Protein AF-A0A1V5X3B3-F1 (afdb_monomer)

Foldseek 3Di:
DAADPDDLPLWDFPPFKDKDFQQLCCVQHNAFPDADQQLQDQWGGKGFDADPVGFTKMWTHGRPSGGRDRHDIDIITIIGNDPVVSVVVNVVSVVSSVVVVVPPPPVVVVVVVVVVVCVVCVPPPDPPPPPPPVPPPVPVPDPPDPPPPDPPPPDDDD

Secondary structure (DSSP, 8-state):
-EE--S--TT-EEEEEEEEE-HHHHHHHH-S-SEE---TTSS-SEEEEEE-TTS-EEEEE-----S---TTS-EEEEEEESSHHHHHHHHHHHHHHHHHHHHSSTTHHHHHHHHHHHHHH----SS----------TT-TT--SS--TT---------

Nearest PDB structures (foldseek):
  5ysu-assembly1_B  TM=3.795E-01  e=2.274E+00  Saccharomyces cerevisiae S288C
  3opr-assembly1_A  TM=3.347E-01  e=1.205E+00  Klebsiella pneumoniae
  3opp-assembly1_A  TM=3.353E-01  e=1.205E+00  Klebsiella pneumoniae
  8huf-assembly1_B  TM=4.042E-01  e=4.293E+00  Saccharomyces cerevisiae
  5j6o-assembly1_A-2  TM=3.856E-01  e=8.635E+00  Brevibacillus brevis NBRC 100599

pLDDT: mean 79.96, std 19.01, range [43.5, 97.88]

Sequence (158 aa):
MKKTIKSTINTSFHGVTITATLEDLVKVLGEPNNICLDQDEKVQYEWLLETKNGIPFTVYDWKEYHEIIPDSEIRWHIGTEHEFQSKAARSEVFDALNDMWVNTDEFDEIFDEIIDDFEENPDWNDDEPEYLDTPCDHCAGAPYSSCDSCPYNNGYDY

Mean predicted aligned error: 14.83 Å

Structure (mmCIF, N/CA/C/O backbone):
data_AF-A0A1V5X3B3-F1
#
_entry.id   AF-A0A1V5X3B3-F1
#
loop_
_atom_site.group_PDB
_atom_site.id
_atom_site.type_symbol
_atom_site.label_atom_id
_atom_site.label_alt_id
_atom_site.label_comp_id
_atom_site.label_asym_id
_atom_site.label_entity_id
_atom_site.label_seq_id
_atom_site.pdbx_PDB_ins_code
_atom_site.Cartn_x
_atom_site.Cartn_y
_atom_site.Cartn_z
_atom_site.occupancy
_atom_site.B_iso_or_equiv
_atom_site.auth_seq_id
_atom_site.auth_comp_id
_atom_site.auth_asym_id
_atom_site.auth_atom_id
_atom_site.pdbx_PDB_model_num
ATOM 1 N N . MET A 1 1 ? -10.388 2.303 6.276 1.00 90.00 1 MET A N 1
ATOM 2 C CA . MET A 1 1 ? -9.118 2.965 6.649 1.00 90.00 1 MET A CA 1
ATOM 3 C C . MET A 1 1 ? -9.211 4.451 6.333 1.00 90.00 1 MET A C 1
ATOM 5 O O . MET A 1 1 ? -10.169 4.857 5.684 1.00 90.00 1 MET A O 1
ATOM 9 N N . LYS A 1 2 ? -8.260 5.263 6.801 1.00 89.50 2 LYS A N 1
ATOM 10 C CA . LYS A 1 2 ? -8.147 6.692 6.458 1.00 89.50 2 LYS A CA 1
ATOM 11 C C . LYS A 1 2 ? -6.681 7.119 6.396 1.00 89.50 2 LYS A C 1
ATOM 13 O O . LYS A 1 2 ? -5.820 6.416 6.917 1.00 89.50 2 LYS A O 1
ATOM 18 N N . LYS A 1 3 ? -6.401 8.294 5.830 1.00 92.25 3 LYS A N 1
ATOM 19 C CA . LYS A 1 3 ? -5.078 8.929 5.935 1.00 92.25 3 LYS A CA 1
ATOM 20 C C . LYS A 1 3 ? -4.733 9.200 7.399 1.00 92.25 3 LYS A C 1
ATOM 22 O O . LYS A 1 3 ? -5.579 9.675 8.161 1.00 92.25 3 LYS A O 1
ATOM 27 N N . THR A 1 4 ? -3.503 8.882 7.788 1.00 88.00 4 THR A N 1
ATOM 28 C CA . THR A 1 4 ? -3.033 9.113 9.158 1.00 88.00 4 THR A CA 1
ATOM 29 C C . THR A 1 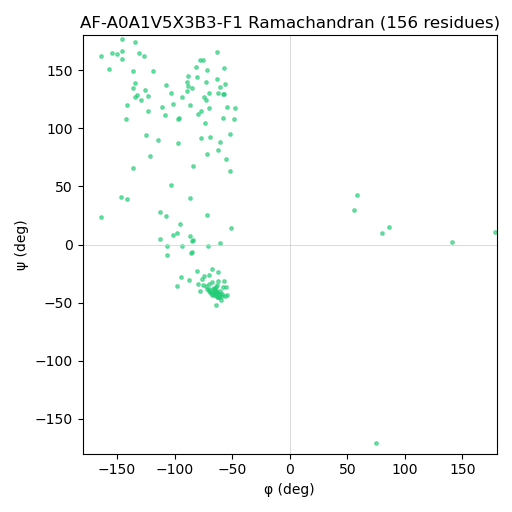4 ? -2.440 10.509 9.311 1.00 88.00 4 THR A C 1
ATOM 31 O O . THR A 1 4 ? -1.781 11.023 8.413 1.00 88.00 4 THR A O 1
ATOM 34 N N . ILE A 1 5 ? -2.651 11.106 10.483 1.00 83.25 5 ILE A N 1
ATOM 35 C CA . ILE A 1 5 ? -1.901 12.281 10.963 1.00 83.25 5 ILE A CA 1
ATOM 36 C C . ILE A 1 5 ? -0.911 11.901 12.075 1.00 83.25 5 ILE A C 1
ATOM 38 O O . ILE A 1 5 ? -0.218 12.758 12.621 1.00 83.25 5 ILE A O 1
ATOM 42 N N . LYS A 1 6 ? -0.890 10.619 12.464 1.00 83.00 6 LYS A N 1
ATOM 43 C CA . LYS A 1 6 ? 0.021 10.082 13.475 1.00 83.00 6 LYS A CA 1
ATOM 44 C C . LYS A 1 6 ? 1.379 9.804 12.838 1.00 83.00 6 LYS A C 1
ATOM 46 O O . LYS A 1 6 ? 1.471 9.512 11.651 1.00 83.00 6 LYS A O 1
ATOM 51 N N . SER A 1 7 ? 2.425 9.857 13.656 1.00 79.31 7 SER A N 1
ATOM 52 C CA . SER A 1 7 ? 3.778 9.521 13.218 1.00 79.31 7 SER A CA 1
ATOM 53 C C . SER A 1 7 ? 3.867 8.062 12.763 1.00 79.31 7 SER A C 1
ATOM 55 O O . SER A 1 7 ? 3.463 7.159 13.495 1.00 79.31 7 SER A O 1
ATOM 57 N N . THR A 1 8 ? 4.444 7.846 11.584 1.00 80.69 8 THR A N 1
ATOM 58 C CA . THR A 1 8 ? 4.808 6.532 11.034 1.00 80.69 8 THR A CA 1
ATOM 59 C C . THR A 1 8 ? 6.308 6.242 11.177 1.00 80.69 8 THR A C 1
ATOM 61 O O . THR A 1 8 ? 6.803 5.242 10.680 1.00 80.69 8 THR A O 1
ATOM 64 N N . ILE A 1 9 ? 7.060 7.076 11.906 1.00 74.56 9 ILE A N 1
ATOM 65 C CA . ILE A 1 9 ? 8.534 6.997 11.989 1.00 74.56 9 ILE A CA 1
ATOM 66 C C . ILE A 1 9 ? 9.029 5.670 12.606 1.00 74.56 9 ILE A C 1
ATOM 68 O O . ILE A 1 9 ? 10.140 5.236 12.321 1.00 74.56 9 ILE A O 1
ATOM 72 N N . ASN A 1 10 ? 8.197 4.996 13.406 1.00 81.12 10 ASN A N 1
ATOM 73 C CA . ASN A 1 10 ? 8.518 3.700 14.017 1.00 81.12 10 ASN A CA 1
ATOM 74 C C . ASN A 1 10 ? 7.934 2.500 13.249 1.00 81.12 10 ASN A C 1
ATOM 76 O O . ASN A 1 10 ? 7.938 1.383 13.768 1.00 81.12 10 ASN A O 1
ATOM 80 N N . THR A 1 11 ? 7.399 2.702 12.043 1.00 88.62 11 THR A N 1
ATOM 81 C CA . THR A 1 11 ? 6.915 1.584 11.227 1.00 88.62 11 THR A CA 1
ATOM 82 C C . THR A 1 11 ? 8.067 0.901 10.503 1.00 88.62 11 THR A C 1
ATOM 84 O O . THR A 1 11 ? 9.034 1.539 10.095 1.00 88.62 11 THR A O 1
ATOM 87 N N . SER A 1 12 ? 7.992 -0.415 10.353 1.00 91.44 12 SER A N 1
ATOM 88 C CA . SER A 1 12 ? 8.992 -1.225 9.660 1.00 91.44 12 SER A CA 1
ATOM 89 C C . SER A 1 12 ? 8.328 -2.390 8.939 1.00 91.44 12 SER A C 1
ATOM 91 O O . SER A 1 12 ? 7.204 -2.776 9.264 1.00 91.44 12 SER A O 1
ATOM 93 N N . PHE A 1 13 ? 9.027 -2.949 7.954 1.00 95.62 13 PHE A N 1
ATOM 94 C CA . PHE A 1 13 ? 8.567 -4.129 7.233 1.00 95.62 13 PHE A CA 1
ATOM 95 C C . PHE A 1 13 ? 8.681 -5.383 8.102 1.00 95.62 13 PHE A C 1
ATOM 97 O O . PHE A 1 13 ? 9.773 -5.730 8.551 1.00 95.62 13 PHE A O 1
ATOM 104 N N . HIS A 1 14 ? 7.569 -6.100 8.268 1.00 94.88 14 HIS A N 1
ATOM 105 C CA . HIS A 1 14 ? 7.508 -7.356 9.032 1.00 94.88 14 HIS A CA 1
ATOM 106 C C . HIS A 1 14 ? 7.221 -8.576 8.144 1.00 94.88 14 HIS A C 1
ATOM 108 O O . HIS A 1 14 ? 6.604 -9.541 8.585 1.00 94.88 14 HIS A O 1
ATOM 114 N N . GLY A 1 15 ? 7.615 -8.536 6.866 1.00 95.88 15 GLY A N 1
ATOM 115 C CA . GLY A 1 15 ? 7.385 -9.647 5.933 1.00 95.88 15 GLY A CA 1
ATOM 116 C C . GLY A 1 15 ? 5.972 -9.707 5.344 1.00 95.88 15 GLY A C 1
ATOM 117 O O . GLY A 1 15 ? 5.623 -10.693 4.698 1.00 95.88 15 GLY A O 1
ATOM 118 N N . VAL A 1 16 ? 5.149 -8.675 5.555 1.00 97.06 16 VAL A N 1
ATOM 119 C CA . VAL A 1 16 ? 3.762 -8.632 5.076 1.00 97.06 16 VAL A CA 1
ATOM 120 C C . VAL A 1 16 ? 3.663 -7.775 3.822 1.00 97.06 16 VAL A C 1
ATOM 122 O O . VAL A 1 16 ? 3.982 -6.588 3.842 1.00 97.06 16 VAL A O 1
ATOM 125 N N . THR A 1 17 ? 3.201 -8.392 2.739 1.00 97.75 17 THR A N 1
ATOM 126 C CA . THR A 1 17 ? 3.020 -7.750 1.434 1.00 97.75 17 THR A CA 1
ATOM 127 C C . THR A 1 17 ? 1.598 -7.950 0.920 1.00 97.75 17 THR A C 1
ATOM 129 O O . THR A 1 17 ? 0.870 -8.830 1.397 1.00 97.75 17 THR A O 1
ATOM 132 N N . ILE A 1 18 ? 1.206 -7.128 -0.047 1.00 97.00 18 ILE A N 1
ATOM 133 C CA . ILE A 1 18 ? -0.020 -7.278 -0.826 1.00 97.00 18 ILE A CA 1
ATOM 134 C C . ILE A 1 18 ? 0.296 -7.068 -2.307 1.00 97.00 18 ILE A C 1
ATOM 136 O O . ILE A 1 18 ? 1.095 -6.200 -2.648 1.00 97.00 18 ILE A O 1
ATOM 140 N N . THR A 1 19 ? -0.293 -7.890 -3.168 1.00 97.38 19 THR A N 1
ATOM 141 C CA . THR A 1 19 ? -0.186 -7.737 -4.621 1.00 97.38 19 THR A CA 1
ATOM 142 C C . THR A 1 19 ? -1.381 -6.931 -5.107 1.00 97.38 19 THR A C 1
ATOM 144 O O . THR A 1 19 ? -2.507 -7.266 -4.748 1.00 97.38 19 THR A O 1
ATOM 147 N N . ALA A 1 20 ? -1.124 -5.858 -5.849 1.00 96.94 20 ALA A N 1
ATOM 148 C CA . ALA A 1 20 ? -2.141 -4.993 -6.444 1.00 96.94 20 ALA A CA 1
ATOM 149 C C . ALA A 1 20 ? -1.501 -4.121 -7.533 1.00 96.94 20 ALA A C 1
ATOM 151 O O . ALA A 1 20 ? -0.276 -3.936 -7.538 1.00 96.94 20 ALA A O 1
ATOM 152 N N . THR A 1 21 ? -2.320 -3.548 -8.412 1.00 97.06 21 THR A N 1
ATOM 153 C CA . THR A 1 21 ? -1.886 -2.485 -9.324 1.00 97.06 21 THR A CA 1
ATOM 154 C C . THR A 1 21 ? -1.799 -1.145 -8.584 1.00 97.06 21 THR A C 1
ATOM 156 O O . THR A 1 21 ? -2.412 -0.955 -7.525 1.00 97.06 21 THR A O 1
ATOM 159 N N . LEU A 1 22 ? -1.028 -0.196 -9.121 1.00 96.75 22 LEU A N 1
ATOM 160 C CA . LEU A 1 22 ? -0.992 1.166 -8.582 1.00 96.75 22 LEU A CA 1
ATOM 161 C C . LEU A 1 22 ? -2.371 1.830 -8.711 1.00 96.75 22 LEU A C 1
ATOM 163 O O . LEU A 1 22 ? -2.817 2.486 -7.770 1.00 96.75 22 LEU A O 1
ATOM 167 N N . GLU A 1 23 ? -3.064 1.631 -9.834 1.00 96.50 23 GLU A N 1
ATOM 168 C CA . GLU A 1 23 ? -4.405 2.185 -10.045 1.00 96.50 23 GLU A CA 1
ATOM 169 C C . GLU A 1 23 ? -5.405 1.717 -8.990 1.00 96.50 23 GLU A C 1
ATOM 171 O O . GLU A 1 23 ? -6.152 2.537 -8.451 1.00 96.50 23 GLU A O 1
ATOM 176 N N . ASP A 1 24 ? -5.403 0.431 -8.648 1.00 96.12 24 ASP A N 1
ATOM 177 C CA . ASP A 1 24 ? -6.338 -0.115 -7.663 1.00 96.12 24 ASP A CA 1
ATOM 178 C C . ASP A 1 24 ? -6.066 0.446 -6.269 1.00 96.12 24 ASP A C 1
ATOM 180 O O . ASP A 1 24 ? -6.994 0.835 -5.554 1.00 96.12 24 ASP A O 1
ATOM 184 N N . LEU A 1 25 ? -4.790 0.577 -5.893 1.00 96.62 25 LEU A N 1
ATOM 185 C CA . LEU A 1 25 ? -4.421 1.210 -4.630 1.00 96.62 25 LEU A CA 1
ATOM 186 C C . LEU A 1 25 ? -4.797 2.692 -4.590 1.00 96.62 25 LEU A C 1
ATOM 188 O O . LEU A 1 25 ? -5.266 3.163 -3.554 1.00 96.62 25 LEU A O 1
ATOM 192 N N . VAL A 1 26 ? -4.647 3.431 -5.690 1.00 96.38 26 VAL A N 1
ATOM 193 C CA . VAL A 1 26 ? -5.089 4.833 -5.768 1.00 96.38 26 VAL A CA 1
ATOM 194 C C . VAL A 1 26 ? -6.611 4.933 -5.648 1.00 96.38 26 VAL A C 1
ATOM 196 O O . VAL A 1 26 ? -7.103 5.790 -4.911 1.00 96.38 26 VAL A O 1
ATOM 199 N N . LYS A 1 27 ? -7.370 4.037 -6.291 1.00 94.88 27 LYS A N 1
ATOM 200 C CA . LYS A 1 27 ? -8.839 3.998 -6.188 1.00 94.88 27 LYS A CA 1
ATOM 201 C C . LYS A 1 27 ? -9.305 3.746 -4.751 1.00 94.88 27 LYS A C 1
ATOM 203 O O . LYS A 1 27 ? -10.188 4.453 -4.267 1.00 94.88 27 LYS A O 1
ATOM 208 N N . VAL A 1 28 ? -8.701 2.785 -4.046 1.00 95.56 28 VAL A N 1
ATOM 209 C CA . VAL A 1 28 ? -9.155 2.380 -2.698 1.00 95.56 28 VAL A CA 1
ATOM 210 C C . VAL A 1 28 ? -8.543 3.194 -1.551 1.00 95.56 28 VAL A C 1
ATOM 212 O O . VAL A 1 28 ? -9.188 3.386 -0.518 1.00 95.56 28 VAL A O 1
ATOM 215 N N . LEU A 1 29 ? -7.309 3.690 -1.695 1.00 95.56 29 LEU A N 1
ATOM 216 C CA . LEU A 1 29 ? -6.566 4.406 -0.642 1.00 95.56 29 LEU A CA 1
ATOM 217 C C . LEU A 1 29 ? -6.460 5.922 -0.891 1.00 95.56 29 LEU A C 1
ATOM 219 O O . LEU A 1 29 ? -6.014 6.659 0.002 1.00 95.56 29 LEU A O 1
ATOM 223 N N . GLY A 1 30 ? -6.863 6.388 -2.075 1.00 95.75 30 GLY A N 1
ATOM 224 C CA . GLY A 1 30 ? -6.669 7.753 -2.561 1.00 95.75 30 GLY A CA 1
ATOM 225 C C . GLY A 1 30 ? -5.229 8.032 -3.002 1.00 95.75 30 GLY A C 1
ATOM 226 O O . GLY A 1 30 ? -4.385 7.138 -3.039 1.00 95.75 30 GLY A O 1
ATOM 227 N N . GLU A 1 31 ? -4.930 9.303 -3.275 1.00 95.81 31 GLU A N 1
ATOM 228 C CA . GLU A 1 31 ? -3.597 9.752 -3.706 1.00 95.81 31 GLU A CA 1
ATOM 229 C C . GLU A 1 31 ? -2.487 9.366 -2.708 1.00 95.81 31 GLU A C 1
ATOM 231 O O . GLU A 1 31 ? -2.693 9.514 -1.494 1.00 95.81 31 GLU A O 1
ATOM 236 N N . PRO A 1 32 ? -1.308 8.907 -3.167 1.00 96.25 32 PRO A N 1
ATOM 237 C CA . PRO A 1 32 ? -0.153 8.643 -2.312 1.00 96.25 32 PRO A CA 1
ATOM 238 C C . PRO A 1 32 ? 0.268 9.882 -1.508 1.00 96.25 32 PRO A C 1
ATOM 240 O O . PRO A 1 32 ? 0.064 11.026 -1.907 1.00 96.25 32 PRO A O 1
ATOM 243 N N . ASN A 1 33 ? 0.865 9.660 -0.339 1.00 95.50 33 ASN A N 1
ATOM 244 C CA . ASN A 1 33 ? 1.399 10.733 0.501 1.00 95.50 33 ASN A CA 1
ATOM 245 C C . ASN A 1 33 ? 2.746 11.245 -0.012 1.00 95.50 33 ASN A C 1
ATOM 247 O O . ASN A 1 33 ? 2.985 12.450 0.034 1.00 95.50 33 ASN A O 1
ATOM 251 N N . ASN A 1 34 ? 3.603 10.337 -0.476 1.00 92.38 34 ASN A N 1
ATOM 252 C CA . ASN A 1 34 ? 4.892 10.660 -1.073 1.00 92.38 34 ASN A CA 1
ATOM 253 C C . ASN A 1 34 ? 4.967 10.010 -2.456 1.00 92.38 34 ASN A C 1
ATOM 255 O O . ASN A 1 34 ? 4.630 8.835 -2.601 1.00 92.38 34 ASN A O 1
ATOM 259 N N . ILE A 1 35 ? 5.394 10.795 -3.448 1.00 94.75 35 ILE A N 1
ATOM 260 C CA . ILE A 1 35 ? 5.600 10.358 -4.831 1.00 94.75 35 ILE A CA 1
ATOM 261 C C . ILE A 1 35 ? 7.002 10.800 -5.256 1.00 94.75 35 ILE A C 1
ATOM 263 O O . ILE A 1 35 ? 7.325 11.989 -5.190 1.00 94.75 35 ILE A O 1
ATOM 267 N N . CYS A 1 36 ? 7.823 9.854 -5.697 1.00 92.50 36 CYS A N 1
ATOM 268 C CA . CYS A 1 36 ? 9.125 10.067 -6.308 1.00 92.50 36 CYS A CA 1
ATOM 269 C C . CYS A 1 36 ? 9.122 9.403 -7.686 1.00 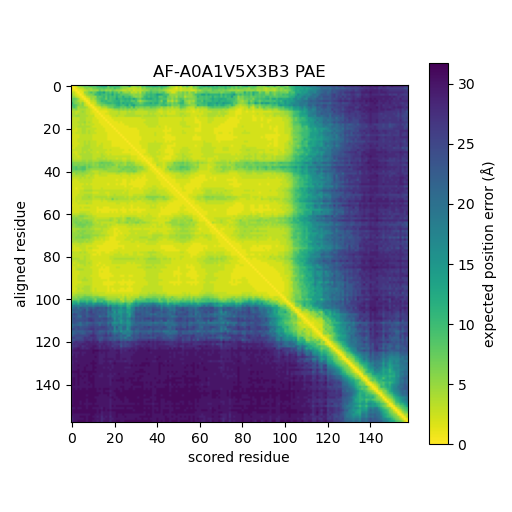92.50 36 CYS A C 1
ATOM 271 O O . CYS A 1 36 ? 9.018 8.188 -7.791 1.00 92.50 36 CYS A O 1
ATOM 273 N N . LEU A 1 37 ? 9.231 10.208 -8.744 1.00 89.38 37 LEU A N 1
ATOM 274 C CA . LEU A 1 37 ? 9.238 9.720 -10.131 1.00 89.38 37 LEU A CA 1
ATOM 275 C C . LEU A 1 37 ? 10.635 9.275 -10.598 1.00 89.38 37 LEU A C 1
ATOM 277 O O . LEU A 1 37 ? 10.821 8.955 -11.771 1.00 89.38 37 LEU A O 1
ATOM 281 N N . ASP A 1 38 ? 11.626 9.312 -9.704 1.00 90.06 38 ASP A N 1
ATOM 282 C CA . ASP A 1 38 ? 12.950 8.766 -9.976 1.00 90.06 38 ASP A CA 1
ATOM 283 C C . ASP A 1 38 ? 12.899 7.240 -9.851 1.00 90.06 38 ASP A C 1
ATOM 285 O O . ASP A 1 38 ? 12.663 6.696 -8.773 1.00 90.06 38 ASP A O 1
ATOM 289 N N . GLN A 1 39 ? 13.116 6.557 -10.973 1.00 87.62 39 GLN A N 1
ATOM 290 C CA . GLN A 1 39 ? 13.018 5.101 -11.076 1.00 87.62 39 GLN A CA 1
ATOM 291 C C . GLN A 1 39 ? 14.120 4.392 -10.280 1.00 87.62 39 GLN A C 1
ATOM 293 O O . GLN A 1 39 ? 13.945 3.233 -9.918 1.00 87.62 39 GLN A O 1
ATOM 298 N N . ASP A 1 40 ? 15.230 5.075 -9.979 1.00 87.88 40 ASP A N 1
ATOM 299 C CA . ASP A 1 40 ? 16.344 4.522 -9.202 1.00 87.88 40 ASP A CA 1
ATOM 300 C C . ASP A 1 40 ? 16.132 4.649 -7.679 1.00 87.88 40 ASP A C 1
ATOM 302 O O . ASP A 1 40 ? 16.923 4.122 -6.882 1.00 87.88 40 ASP A O 1
ATOM 306 N N . GLU A 1 41 ? 15.069 5.334 -7.246 1.00 92.69 41 GLU A N 1
ATOM 307 C CA . GLU A 1 41 ? 14.753 5.489 -5.830 1.00 92.69 41 GLU A CA 1
ATOM 308 C C . GLU A 1 41 ? 14.249 4.171 -5.224 1.00 92.69 41 GLU A C 1
ATOM 310 O O . GLU A 1 41 ? 13.653 3.315 -5.879 1.00 92.69 41 GLU A O 1
ATOM 315 N N . LYS A 1 42 ? 14.502 3.973 -3.926 1.00 92.88 42 LYS A N 1
ATOM 316 C CA . LYS A 1 42 ? 14.089 2.739 -3.239 1.00 92.88 42 LYS A CA 1
ATOM 317 C C . LYS A 1 42 ? 12.579 2.637 -3.066 1.00 92.88 42 LYS A C 1
ATOM 319 O O . LYS A 1 42 ? 12.099 1.525 -2.878 1.00 92.88 42 LYS A O 1
ATOM 324 N N . VAL A 1 43 ? 11.898 3.777 -3.023 1.00 94.88 43 VAL A N 1
ATOM 325 C CA . VAL A 1 43 ? 10.456 3.907 -2.826 1.00 94.88 43 VAL A CA 1
ATOM 326 C C . VAL A 1 43 ? 9.971 5.033 -3.730 1.00 94.88 43 VAL A C 1
ATOM 328 O O . VAL A 1 43 ? 10.419 6.173 -3.591 1.00 94.88 43 VAL A O 1
ATOM 331 N N . GLN A 1 44 ? 9.062 4.718 -4.639 1.00 95.50 44 GLN A N 1
ATOM 332 C CA . GLN A 1 44 ? 8.466 5.662 -5.579 1.00 95.50 44 GLN A CA 1
ATOM 333 C C . GLN A 1 44 ? 7.099 6.165 -5.101 1.00 95.50 44 GLN A C 1
ATOM 335 O O . GLN A 1 44 ? 6.780 7.335 -5.284 1.00 95.50 44 GLN A O 1
ATOM 340 N N . TYR A 1 45 ? 6.304 5.328 -4.444 1.00 96.81 45 TYR A N 1
ATOM 341 C CA . TYR A 1 45 ? 4.959 5.627 -3.970 1.00 96.81 45 TYR A CA 1
ATOM 342 C C . TYR A 1 45 ? 4.785 5.129 -2.539 1.00 96.81 45 TYR A C 1
ATOM 344 O O . TYR A 1 45 ? 4.999 3.958 -2.232 1.00 96.81 45 TYR A O 1
ATOM 352 N N . GLU A 1 46 ? 4.341 6.015 -1.652 1.00 96.75 46 GLU A N 1
ATOM 353 C CA . GLU A 1 46 ? 4.071 5.670 -0.258 1.00 96.75 46 GLU A CA 1
ATOM 354 C C . GLU A 1 46 ? 2.756 6.283 0.223 1.00 96.75 46 GLU A C 1
ATOM 356 O O . GLU A 1 46 ? 2.494 7.477 0.052 1.00 96.75 46 GLU A O 1
ATOM 361 N N . TRP A 1 47 ? 1.952 5.477 0.910 1.00 97.19 47 TRP A N 1
ATOM 362 C CA . TRP A 1 47 ? 0.770 5.902 1.646 1.00 97.19 47 TRP A CA 1
ATOM 363 C C . TRP A 1 47 ? 1.042 5.833 3.141 1.00 97.19 47 TRP A C 1
ATOM 365 O O . TRP A 1 47 ? 1.555 4.839 3.649 1.00 97.19 47 TRP A O 1
ATOM 375 N N . LEU A 1 48 ? 0.601 6.866 3.855 1.00 96.56 48 LEU A N 1
ATOM 376 C CA . LEU A 1 48 ? 0.572 6.922 5.311 1.00 96.56 48 LEU A CA 1
ATOM 377 C C . LEU A 1 48 ? -0.890 6.817 5.758 1.00 96.56 48 LEU A C 1
ATOM 379 O O . LEU A 1 48 ? -1.704 7.723 5.531 1.00 96.56 48 LEU A O 1
ATOM 383 N N . LEU A 1 49 ? -1.239 5.701 6.388 1.00 95.94 49 LEU A N 1
ATOM 384 C CA . LEU A 1 49 ? -2.621 5.314 6.650 1.00 95.94 49 LEU A CA 1
ATOM 385 C C . LEU A 1 49 ? -2.841 4.911 8.105 1.00 95.94 49 LEU A C 1
ATOM 387 O O . LEU A 1 49 ? -1.916 4.691 8.883 1.00 95.94 49 LEU A O 1
ATOM 391 N N . GLU A 1 50 ? -4.111 4.861 8.481 1.00 94.75 50 GLU A N 1
ATOM 392 C CA . GLU A 1 50 ? -4.589 4.415 9.777 1.00 94.75 50 GLU A CA 1
ATOM 393 C C . GLU A 1 50 ? -5.749 3.433 9.567 1.00 94.75 50 GLU A C 1
ATOM 395 O O . GLU A 1 50 ? -6.705 3.706 8.825 1.00 94.75 50 GLU A O 1
ATOM 400 N N . THR A 1 51 ? -5.653 2.272 10.213 1.00 94.50 51 THR A N 1
ATOM 401 C CA . THR A 1 51 ? -6.719 1.255 10.244 1.00 94.50 51 THR A CA 1
ATOM 402 C C . THR A 1 51 ? -7.972 1.791 10.940 1.00 94.50 51 THR A C 1
ATOM 404 O O . THR A 1 51 ? -7.919 2.797 11.658 1.00 94.50 51 THR A O 1
ATOM 407 N N . LYS A 1 52 ? -9.115 1.111 10.791 1.00 93.25 52 LYS A N 1
ATOM 408 C CA . LYS A 1 52 ? -10.357 1.465 11.515 1.00 93.25 52 LYS A CA 1
ATOM 409 C C . LYS A 1 52 ? -10.152 1.471 13.039 1.00 93.25 52 LYS A C 1
ATOM 411 O O . LYS A 1 52 ? -10.743 2.292 13.735 1.00 93.25 52 LYS A O 1
ATOM 416 N N . ASN A 1 53 ? -9.251 0.619 13.532 1.00 91.31 53 ASN A N 1
ATOM 417 C CA . ASN A 1 53 ? -8.890 0.500 14.949 1.00 91.31 53 ASN A CA 1
ATOM 418 C C . ASN A 1 53 ? -7.827 1.509 15.416 1.00 91.31 53 ASN A C 1
ATOM 420 O O . ASN A 1 53 ? -7.387 1.468 16.564 1.00 91.31 53 ASN A O 1
ATOM 424 N N . GLY A 1 54 ? -7.402 2.423 14.546 1.00 91.94 54 GLY A N 1
ATOM 425 C CA . GLY A 1 54 ? -6.519 3.522 14.910 1.00 91.94 54 GLY A CA 1
ATOM 426 C C . GLY A 1 54 ? -5.020 3.202 14.878 1.00 91.94 54 GLY A C 1
ATOM 427 O O . GLY A 1 54 ? -4.217 3.947 15.452 1.00 91.94 54 GLY A O 1
ATOM 428 N N . ILE A 1 55 ? -4.640 2.094 14.241 1.00 93.06 55 ILE A N 1
ATOM 429 C CA . ILE A 1 55 ? -3.249 1.647 14.107 1.00 93.06 55 ILE A CA 1
ATOM 430 C C . ILE A 1 55 ? -2.628 2.320 12.875 1.00 93.06 55 ILE A C 1
ATOM 432 O O . ILE A 1 55 ? -3.158 2.108 11.778 1.00 93.06 55 ILE A O 1
ATOM 436 N N . PRO A 1 56 ? -1.548 3.110 13.027 1.00 95.50 56 PRO A N 1
ATOM 437 C CA . PRO A 1 56 ? -0.845 3.713 11.902 1.00 95.50 56 PRO A CA 1
ATOM 438 C C . PRO A 1 56 ? -0.037 2.660 11.135 1.00 95.50 56 PRO A C 1
ATOM 440 O O . PRO A 1 56 ? 0.598 1.791 11.735 1.00 95.50 56 PRO A O 1
ATOM 443 N N . PHE A 1 57 ? -0.047 2.756 9.811 1.00 96.69 57 PHE A N 1
ATOM 444 C CA . PHE A 1 57 ? 0.701 1.875 8.924 1.00 96.69 57 PHE A CA 1
ATOM 445 C C . PHE A 1 57 ? 1.107 2.594 7.637 1.00 96.69 57 PHE A C 1
ATOM 447 O O . PHE A 1 57 ? 0.567 3.654 7.307 1.00 96.69 57 PHE A O 1
ATOM 454 N N . THR A 1 58 ? 2.052 2.005 6.913 1.00 97.12 58 THR A N 1
ATOM 455 C CA . THR A 1 58 ? 2.459 2.451 5.582 1.00 97.12 58 THR A CA 1
ATOM 456 C C . THR A 1 58 ? 2.208 1.371 4.540 1.00 97.12 58 THR A C 1
ATOM 458 O O . THR A 1 58 ? 2.255 0.180 4.852 1.00 97.12 58 THR A O 1
ATOM 461 N N . VAL A 1 59 ? 1.925 1.795 3.311 1.00 97.56 59 VAL A N 1
ATOM 462 C CA . VAL A 1 59 ? 1.917 0.944 2.111 1.00 97.56 59 VAL A CA 1
ATOM 463 C C . VAL A 1 59 ? 2.890 1.575 1.132 1.00 97.56 59 VAL A C 1
ATOM 465 O O . VAL A 1 59 ? 2.794 2.780 0.916 1.00 97.56 59 VAL A O 1
ATOM 468 N N . TYR A 1 60 ? 3.842 0.815 0.602 1.00 97.12 60 TYR A N 1
ATOM 469 C CA . TYR A 1 60 ? 4.889 1.372 -0.256 1.00 97.12 60 TYR A CA 1
ATOM 470 C C . TYR A 1 60 ? 5.505 0.324 -1.186 1.00 97.12 60 TYR A C 1
ATOM 472 O O . TYR A 1 60 ? 5.523 -0.865 -0.857 1.00 97.12 60 TYR A O 1
ATOM 480 N N . ASP A 1 61 ? 5.994 0.743 -2.349 1.00 96.56 61 ASP A N 1
ATOM 481 C CA . ASP A 1 61 ? 6.837 -0.099 -3.206 1.00 96.56 61 ASP A CA 1
ATOM 482 C C . ASP A 1 61 ? 8.249 -0.205 -2.619 1.00 96.56 61 ASP A C 1
ATOM 484 O O . ASP A 1 61 ? 8.669 0.628 -1.815 1.00 96.56 61 ASP A O 1
ATOM 488 N N . TRP A 1 62 ? 9.005 -1.238 -2.989 1.00 95.81 62 TRP A N 1
ATOM 489 C CA . TRP A 1 62 ? 10.367 -1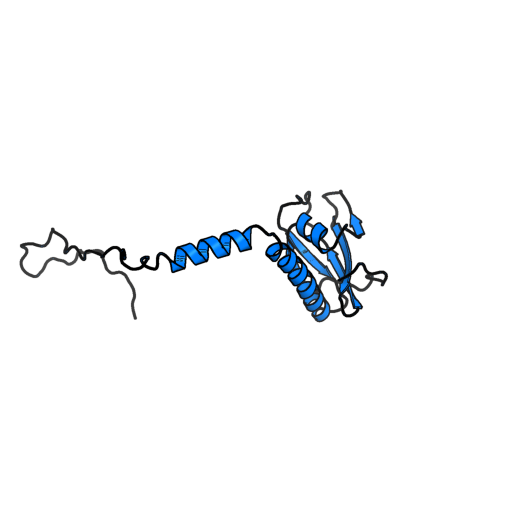.378 -2.485 1.00 95.81 62 TRP A CA 1
ATOM 490 C C . TRP A 1 62 ? 11.314 -1.924 -3.538 1.00 95.81 62 TRP A C 1
ATOM 492 O O . TRP A 1 62 ? 11.357 -3.128 -3.791 1.00 95.81 62 TRP A O 1
ATOM 502 N N . LYS A 1 63 ? 12.182 -1.035 -4.027 1.00 92.00 63 LYS A N 1
ATOM 503 C CA . LYS A 1 63 ? 13.303 -1.351 -4.916 1.00 92.00 63 LYS A CA 1
ATOM 504 C C . LYS A 1 63 ? 12.872 -2.032 -6.213 1.00 92.00 63 LYS A C 1
ATOM 506 O O . LYS A 1 63 ? 13.534 -2.968 -6.659 1.00 92.00 63 LYS A O 1
ATOM 511 N N . GLU A 1 64 ? 11.795 -1.540 -6.815 1.00 92.12 64 GLU A N 1
ATOM 512 C CA . GLU A 1 64 ? 11.397 -1.982 -8.155 1.00 92.12 64 GLU A CA 1
ATOM 513 C C . GLU A 1 64 ? 12.478 -1.602 -9.186 1.00 92.12 64 GLU A C 1
ATOM 515 O O . GLU A 1 64 ? 12.800 -2.390 -10.069 1.00 92.12 64 GLU A O 1
ATOM 520 N N . TYR A 1 65 ? 13.144 -0.449 -9.009 1.00 89.56 65 TYR A N 1
ATOM 521 C CA . TYR A 1 65 ? 14.229 0.033 -9.882 1.00 89.56 65 TYR A CA 1
ATOM 522 C C . TYR A 1 65 ? 13.844 0.141 -11.367 1.00 89.56 65 TYR A C 1
ATOM 524 O O . TYR A 1 65 ? 14.667 -0.029 -12.268 1.00 89.56 65 TYR A O 1
ATOM 532 N N . HIS A 1 66 ? 12.565 0.402 -11.611 1.00 90.44 66 HIS A N 1
ATOM 533 C CA . HIS A 1 66 ? 11.977 0.718 -12.902 1.00 90.44 66 HIS A CA 1
ATOM 534 C C . HIS A 1 66 ? 10.711 1.546 -12.676 1.00 90.44 66 HIS A C 1
ATOM 536 O O . HIS A 1 66 ? 10.175 1.589 -11.567 1.00 90.44 66 HIS A O 1
ATOM 542 N N . GLU A 1 67 ? 10.209 2.185 -13.729 1.00 92.75 67 GLU A N 1
ATOM 543 C CA . GLU A 1 67 ? 8.903 2.845 -13.699 1.00 92.75 67 GLU A CA 1
ATOM 544 C C . GLU A 1 67 ? 7.793 1.854 -13.324 1.00 92.75 67 GLU A C 1
ATOM 546 O O . GLU A 1 67 ? 7.693 0.767 -13.901 1.00 92.75 67 GLU A O 1
ATOM 551 N N . ILE A 1 68 ? 6.963 2.223 -12.348 1.00 92.75 68 ILE A N 1
ATOM 552 C CA . ILE A 1 68 ? 5.780 1.440 -11.983 1.00 92.75 68 ILE A CA 1
ATOM 553 C C . ILE A 1 68 ? 4.674 1.756 -12.986 1.00 92.75 68 ILE A C 1
ATOM 555 O O . ILE A 1 68 ? 4.152 2.871 -13.022 1.00 92.75 68 ILE A O 1
ATOM 559 N N . ILE A 1 69 ? 4.328 0.761 -13.801 1.00 94.69 69 ILE A N 1
ATOM 560 C CA . ILE A 1 69 ? 3.244 0.868 -14.776 1.00 94.69 69 ILE A CA 1
ATOM 561 C C . ILE A 1 69 ? 1.907 0.800 -14.011 1.00 94.69 69 ILE A C 1
ATOM 563 O O . ILE A 1 69 ? 1.725 -0.141 -13.235 1.00 94.69 69 ILE A O 1
ATOM 567 N N . PRO A 1 70 ? 0.982 1.765 -14.192 1.00 93.88 70 PRO A N 1
ATOM 568 C CA . PRO A 1 70 ? -0.212 1.887 -13.355 1.00 93.88 70 PRO A CA 1
ATOM 569 C C . PRO A 1 70 ? -1.100 0.636 -13.265 1.00 93.88 70 PRO A C 1
ATOM 571 O O . PRO A 1 70 ? -1.615 0.343 -12.185 1.00 93.88 70 PRO A O 1
ATOM 574 N N . ASP A 1 71 ? -1.231 -0.104 -14.365 1.00 94.81 71 ASP A N 1
ATOM 575 C CA . ASP A 1 71 ? -2.065 -1.302 -14.528 1.00 94.81 71 ASP A CA 1
ATOM 576 C C . ASP A 1 71 ? -1.313 -2.622 -14.265 1.00 94.81 71 ASP A C 1
ATOM 578 O O . ASP A 1 71 ? -1.902 -3.701 -14.325 1.00 94.81 71 ASP A O 1
ATOM 582 N N . SER A 1 72 ? -0.015 -2.563 -13.953 1.00 94.25 72 SER A N 1
ATOM 583 C CA . SER A 1 72 ? 0.791 -3.748 -13.670 1.00 94.25 72 SER A CA 1
ATOM 584 C C . SER A 1 72 ? 0.735 -4.106 -12.191 1.00 94.25 72 SER A C 1
ATOM 586 O O . SER A 1 72 ? 0.976 -3.274 -11.314 1.00 94.25 72 SER A O 1
ATOM 588 N N . GLU A 1 73 ? 0.499 -5.382 -11.899 1.00 95.88 73 GLU A N 1
ATOM 589 C CA . GLU A 1 73 ? 0.577 -5.895 -10.536 1.00 95.88 73 GLU A CA 1
ATOM 590 C C . GLU A 1 73 ? 2.026 -5.931 -10.038 1.00 95.88 73 GLU A C 1
ATOM 592 O O . GLU A 1 73 ? 2.913 -6.488 -10.689 1.00 95.88 73 GLU A O 1
ATOM 597 N N . ILE A 1 74 ? 2.253 -5.390 -8.840 1.00 96.44 74 ILE A N 1
ATOM 598 C CA . ILE A 1 74 ? 3.522 -5.511 -8.112 1.00 96.44 74 ILE A CA 1
ATOM 599 C C . ILE A 1 74 ? 3.268 -5.865 -6.645 1.00 96.44 74 ILE A C 1
ATOM 601 O O . ILE A 1 74 ? 2.126 -5.905 -6.181 1.00 96.44 74 ILE A O 1
ATOM 605 N N . ARG A 1 75 ? 4.341 -6.121 -5.886 1.00 97.31 75 ARG A N 1
ATOM 606 C CA . ARG A 1 75 ? 4.252 -6.416 -4.448 1.00 97.31 75 ARG A CA 1
ATOM 607 C C . ARG A 1 75 ? 4.499 -5.174 -3.603 1.00 97.31 75 ARG A C 1
ATOM 609 O O . ARG A 1 75 ? 5.632 -4.749 -3.394 1.00 97.31 75 ARG A O 1
ATOM 616 N N . TRP A 1 76 ? 3.435 -4.695 -2.986 1.00 97.88 76 TRP A N 1
ATOM 617 C CA . TRP A 1 76 ? 3.460 -3.587 -2.048 1.00 97.88 76 TRP A CA 1
ATOM 618 C C . TRP A 1 76 ? 3.798 -4.074 -0.643 1.00 97.88 76 TRP A C 1
ATOM 620 O O . TRP A 1 76 ? 3.272 -5.081 -0.161 1.00 97.88 76 TRP A O 1
ATOM 630 N N . HIS A 1 77 ? 4.692 -3.360 0.025 1.00 97.75 77 HIS A N 1
ATOM 631 C CA . HIS A 1 77 ? 5.135 -3.643 1.381 1.00 97.75 77 HIS A CA 1
ATOM 632 C C . HIS A 1 77 ? 4.238 -2.925 2.383 1.00 97.75 77 HIS A C 1
ATOM 634 O O . HIS A 1 77 ? 3.853 -1.776 2.173 1.00 97.75 77 HIS A O 1
ATOM 640 N N . ILE A 1 78 ? 3.919 -3.605 3.486 1.00 97.56 78 ILE A N 1
ATOM 641 C CA . ILE A 1 78 ? 3.123 -3.037 4.575 1.00 97.56 78 ILE A CA 1
ATOM 642 C C . ILE A 1 78 ? 4.016 -2.844 5.799 1.00 97.56 78 ILE A C 1
ATOM 644 O O . ILE A 1 78 ? 4.559 -3.808 6.351 1.00 97.56 78 ILE A O 1
ATOM 648 N N . GLY A 1 79 ? 4.160 -1.588 6.219 1.00 96.00 79 GLY A N 1
ATOM 649 C CA . GLY A 1 79 ? 4.960 -1.189 7.370 1.00 96.00 79 GLY A CA 1
ATOM 650 C C . GLY A 1 79 ? 4.102 -0.879 8.593 1.00 96.00 79 GLY A C 1
ATOM 651 O O . GLY A 1 79 ? 3.166 -0.089 8.518 1.00 96.00 79 GLY A O 1
ATOM 652 N N . THR A 1 80 ? 4.435 -1.455 9.749 1.00 95.69 80 THR A N 1
ATOM 653 C CA . THR A 1 80 ? 3.798 -1.147 11.050 1.00 95.69 80 THR A CA 1
ATOM 654 C C . THR A 1 80 ? 4.810 -1.240 12.188 1.00 95.69 80 THR A C 1
ATOM 656 O O . THR A 1 80 ? 5.963 -1.605 11.972 1.00 95.69 80 THR A O 1
ATOM 659 N N . GLU A 1 81 ? 4.410 -0.924 13.419 1.00 95.06 81 GLU A N 1
ATOM 660 C CA . GLU A 1 81 ? 5.282 -1.103 14.589 1.00 95.06 81 GLU A CA 1
ATOM 661 C C . GLU A 1 81 ? 5.488 -2.593 14.924 1.00 95.06 81 GLU A C 1
ATOM 663 O O . GLU A 1 81 ? 6.572 -3.014 15.327 1.00 95.06 81 GLU A O 1
ATOM 668 N N . HIS A 1 82 ? 4.462 -3.419 14.697 1.00 94.12 82 HIS A N 1
ATOM 669 C CA . HIS A 1 82 ? 4.491 -4.855 14.990 1.00 94.12 82 HIS A CA 1
ATOM 670 C C . HIS A 1 82 ? 3.888 -5.702 13.864 1.00 94.12 82 HIS A C 1
ATOM 672 O O . HIS A 1 82 ? 2.919 -5.289 13.233 1.00 94.12 82 HIS A O 1
ATOM 678 N N . GLU A 1 83 ? 4.372 -6.933 13.685 1.00 94.06 83 GLU A N 1
ATOM 679 C CA . GLU A 1 83 ? 3.906 -7.866 12.642 1.00 94.06 83 GLU A CA 1
ATOM 680 C C . GLU A 1 83 ? 2.387 -8.118 12.667 1.00 94.06 83 GLU A C 1
ATOM 682 O O . GLU A 1 83 ? 1.729 -8.121 11.625 1.00 94.06 83 GLU A O 1
ATOM 687 N N . PHE A 1 84 ? 1.790 -8.307 13.852 1.00 94.56 84 PHE A N 1
ATOM 688 C CA . PHE A 1 84 ? 0.345 -8.557 13.957 1.00 94.56 84 PHE A CA 1
ATOM 689 C C . PHE A 1 84 ? -0.482 -7.370 13.440 1.00 94.56 84 PHE A C 1
ATOM 691 O O . PHE A 1 84 ? -1.558 -7.562 12.876 1.00 94.56 84 PHE A O 1
ATOM 698 N N . GLN A 1 85 ? 0.042 -6.150 13.591 1.00 95.94 85 GLN A N 1
ATOM 699 C CA . GLN A 1 85 ? -0.572 -4.946 13.044 1.00 95.94 85 GLN A CA 1
ATOM 700 C C . GLN A 1 85 ? -0.461 -4.931 11.520 1.00 95.94 85 GLN A C 1
ATOM 702 O O . GLN A 1 85 ? -1.423 -4.547 10.864 1.00 95.94 85 GLN A O 1
ATOM 707 N N . SER A 1 86 ? 0.664 -5.389 10.952 1.00 95.69 86 SER A N 1
ATOM 708 C CA . SER A 1 86 ? 0.820 -5.484 9.495 1.00 95.69 86 SER A CA 1
ATOM 709 C C . SER A 1 86 ? -0.221 -6.429 8.902 1.00 95.69 86 SER A C 1
ATOM 711 O O . SER A 1 86 ? -0.802 -6.129 7.866 1.00 95.69 86 SER A O 1
ATOM 713 N N . LYS A 1 87 ? -0.505 -7.554 9.574 1.00 96.06 87 LYS A N 1
ATOM 714 C CA . LYS A 1 87 ? -1.547 -8.506 9.151 1.00 96.06 87 LYS A CA 1
ATOM 715 C C . LYS A 1 87 ? -2.946 -7.894 9.213 1.00 96.06 87 LYS A C 1
ATOM 717 O O . LYS A 1 87 ? -3.712 -8.062 8.271 1.00 96.06 87 LYS A O 1
ATOM 722 N N . ALA A 1 88 ? -3.260 -7.161 10.282 1.00 96.19 88 ALA A N 1
ATOM 723 C CA . ALA A 1 88 ? -4.536 -6.456 10.403 1.00 96.19 88 ALA A CA 1
ATOM 724 C C . ALA A 1 88 ? -4.697 -5.373 9.321 1.00 96.19 88 ALA A C 1
ATOM 726 O O . ALA A 1 88 ? -5.732 -5.311 8.665 1.00 96.19 88 ALA A O 1
ATOM 727 N N . ALA A 1 89 ? -3.653 -4.574 9.085 1.00 96.38 89 ALA A N 1
ATOM 728 C CA . ALA A 1 89 ? -3.637 -3.569 8.027 1.00 96.38 89 ALA A CA 1
ATOM 729 C C . ALA A 1 89 ? -3.785 -4.206 6.638 1.00 96.38 89 ALA A C 1
ATOM 731 O O . ALA A 1 89 ? -4.614 -3.758 5.855 1.00 96.38 89 ALA A O 1
ATOM 732 N N . ARG A 1 90 ? -3.059 -5.298 6.359 1.00 97.12 90 ARG A N 1
ATOM 733 C CA . ARG A 1 90 ? -3.200 -6.066 5.113 1.00 97.12 90 ARG A CA 1
ATOM 734 C C . ARG A 1 90 ? -4.630 -6.533 4.891 1.00 97.12 90 ARG A C 1
ATOM 736 O O . ARG A 1 90 ? -5.103 -6.422 3.771 1.00 97.12 90 ARG A O 1
ATOM 743 N N . SER A 1 91 ? -5.291 -7.049 5.929 1.00 96.88 91 SER A N 1
ATOM 744 C CA . SER A 1 91 ? -6.686 -7.485 5.827 1.00 96.88 91 SER A CA 1
ATOM 745 C C . SER A 1 91 ? -7.589 -6.325 5.426 1.00 96.88 91 SER A C 1
ATOM 747 O O . SER A 1 91 ? -8.331 -6.457 4.469 1.00 96.88 91 SER A O 1
ATOM 749 N N . GLU A 1 92 ? -7.468 -5.162 6.076 1.00 97.06 92 GLU A N 1
ATOM 750 C CA . GLU A 1 92 ? -8.305 -4.010 5.715 1.00 97.06 92 GLU A CA 1
ATOM 751 C C . GLU A 1 92 ? -8.038 -3.503 4.287 1.00 97.06 92 GLU A C 1
ATOM 753 O O . GLU A 1 92 ? -8.982 -3.092 3.614 1.00 97.06 92 GLU A O 1
ATOM 758 N N . VAL A 1 93 ? -6.783 -3.520 3.816 1.00 96.56 93 VAL A N 1
ATOM 759 C CA . VAL A 1 93 ? -6.450 -3.151 2.425 1.00 96.56 93 VAL A CA 1
ATOM 760 C C . VAL A 1 93 ? -7.009 -4.174 1.442 1.00 96.56 93 VAL A C 1
ATOM 762 O O . VAL A 1 93 ? -7.581 -3.787 0.428 1.00 96.56 93 VAL A O 1
ATOM 765 N N . PHE A 1 94 ? -6.882 -5.463 1.751 1.00 96.31 94 PHE A N 1
ATOM 766 C CA . PHE A 1 94 ? -7.423 -6.539 0.928 1.00 96.31 94 PHE A CA 1
ATOM 767 C C . PHE A 1 94 ? -8.948 -6.466 0.826 1.00 96.31 94 PHE A C 1
ATOM 769 O O . PHE A 1 94 ? -9.473 -6.541 -0.277 1.00 96.31 94 PHE A O 1
ATOM 776 N N . ASP A 1 95 ? -9.645 -6.245 1.942 1.00 95.25 95 ASP A N 1
ATOM 777 C CA . ASP A 1 95 ? -11.102 -6.095 1.955 1.00 95.25 95 ASP A CA 1
ATOM 778 C C . ASP A 1 95 ? -11.532 -4.897 1.093 1.00 95.25 95 ASP A C 1
ATOM 780 O O . ASP A 1 95 ? -12.456 -5.010 0.300 1.00 95.25 95 ASP A O 1
ATOM 784 N N . ALA A 1 96 ? -10.822 -3.765 1.183 1.00 94.38 96 ALA A N 1
ATOM 785 C CA . ALA A 1 96 ? -11.126 -2.584 0.373 1.00 94.38 96 ALA A CA 1
ATOM 786 C C . ALA A 1 96 ? -10.901 -2.812 -1.131 1.00 94.38 96 ALA A C 1
ATOM 788 O O . ALA A 1 96 ? -11.671 -2.309 -1.946 1.00 94.38 96 ALA A O 1
ATOM 789 N N . LEU A 1 97 ? -9.855 -3.561 -1.496 1.00 93.94 97 LEU A N 1
ATOM 790 C CA . LEU A 1 97 ? -9.635 -3.993 -2.874 1.00 93.94 97 LEU A CA 1
ATOM 791 C C . LEU A 1 97 ? -10.767 -4.916 -3.320 1.00 93.94 97 LEU A C 1
ATOM 793 O O . LEU A 1 97 ? -11.401 -4.639 -4.327 1.00 93.94 97 LEU A O 1
ATOM 797 N N . ASN A 1 98 ? -11.078 -5.960 -2.555 1.00 91.50 98 ASN A N 1
ATOM 798 C CA . ASN A 1 98 ? -12.129 -6.911 -2.904 1.00 91.50 98 ASN A CA 1
ATOM 799 C C . ASN A 1 98 ? -13.499 -6.235 -3.064 1.00 91.50 98 ASN A C 1
ATOM 801 O O . ASN A 1 98 ? -14.194 -6.499 -4.038 1.00 91.50 98 ASN A O 1
ATOM 805 N N . ASP A 1 99 ? -13.855 -5.314 -2.166 1.00 89.62 99 ASP A N 1
ATOM 806 C CA . ASP A 1 99 ? -15.085 -4.527 -2.275 1.00 89.62 99 ASP A CA 1
ATOM 807 C C . ASP A 1 99 ? -15.128 -3.731 -3.592 1.00 89.62 99 ASP A C 1
ATOM 809 O O . ASP A 1 99 ? -16.185 -3.615 -4.202 1.00 89.62 99 ASP A O 1
ATOM 813 N N . MET A 1 100 ? -13.999 -3.207 -4.079 1.00 86.81 100 MET A N 1
ATOM 814 C CA . MET A 1 100 ? -13.945 -2.511 -5.370 1.00 86.81 100 MET A CA 1
ATOM 815 C C . MET A 1 100 ? -14.227 -3.450 -6.555 1.00 86.81 100 MET A C 1
ATOM 817 O O . MET A 1 100 ? -14.956 -3.054 -7.456 1.00 86.81 100 MET A O 1
ATOM 821 N N . TRP A 1 101 ? -13.685 -4.673 -6.548 1.00 79.00 101 TRP A N 1
ATOM 822 C CA . TRP A 1 101 ? -13.881 -5.662 -7.623 1.00 79.00 101 TRP A CA 1
ATOM 823 C C . TRP A 1 101 ? -15.271 -6.312 -7.607 1.00 79.00 101 TRP A C 1
ATOM 825 O O . TRP A 1 101 ? -15.768 -6.722 -8.648 1.00 79.00 101 TRP A O 1
ATOM 835 N N . VAL A 1 102 ? -15.919 -6.403 -6.444 1.00 73.12 102 VAL A N 1
ATOM 836 C CA . VAL A 1 102 ? -17.308 -6.888 -6.358 1.00 73.12 102 VAL A CA 1
ATOM 837 C C . VAL A 1 102 ? -18.294 -5.821 -6.844 1.00 73.12 102 VAL A C 1
ATOM 839 O O . VAL A 1 102 ? -19.280 -6.153 -7.479 1.00 73.12 102 VAL A O 1
ATOM 842 N N . ASN A 1 103 ? -18.016 -4.534 -6.604 1.00 67.31 103 ASN A N 1
ATOM 843 C CA . ASN A 1 103 ? -18.879 -3.432 -7.054 1.00 67.31 103 ASN A CA 1
ATOM 844 C C . ASN A 1 103 ? -18.580 -2.953 -8.490 1.00 67.31 103 ASN A C 1
ATOM 846 O O . ASN A 1 103 ? -19.109 -1.926 -8.913 1.00 67.31 103 ASN A O 1
ATOM 850 N N . THR A 1 104 ? -17.713 -3.629 -9.252 1.00 63.97 104 THR A N 1
ATOM 851 C CA . THR A 1 104 ? -17.676 -3.424 -10.706 1.00 63.97 104 THR A CA 1
ATOM 852 C C . THR A 1 104 ? -18.862 -4.166 -11.309 1.00 63.97 104 THR A C 1
ATOM 854 O O . THR A 1 104 ? -18.764 -5.353 -11.610 1.00 63.97 104 THR A O 1
ATOM 857 N N . ASP A 1 105 ? -19.965 -3.425 -11.437 1.00 59.00 105 ASP A N 1
ATOM 858 C CA . ASP A 1 105 ? -21.329 -3.778 -11.871 1.00 59.00 105 ASP A CA 1
ATOM 859 C C . ASP A 1 105 ? -21.461 -4.552 -13.216 1.00 59.00 105 ASP A C 1
ATOM 861 O O . ASP A 1 105 ? -22.548 -4.633 -13.773 1.00 59.00 105 ASP A O 1
ATOM 865 N N . GLU A 1 106 ? -20.387 -5.116 -13.775 1.00 59.47 106 GLU A N 1
ATOM 866 C CA . GLU A 1 106 ? -20.430 -5.979 -14.967 1.00 59.47 106 GLU A CA 1
ATOM 867 C C . GLU A 1 106 ? -20.507 -7.468 -14.617 1.00 59.47 106 GLU A C 1
ATOM 869 O O . GLU A 1 106 ? -21.047 -8.248 -15.396 1.00 59.47 106 GLU A O 1
ATOM 874 N N . PHE A 1 107 ? -19.986 -7.888 -13.461 1.00 60.72 107 PHE A N 1
ATOM 875 C CA . PHE A 1 107 ? -19.961 -9.313 -13.135 1.00 60.72 107 PHE A CA 1
ATOM 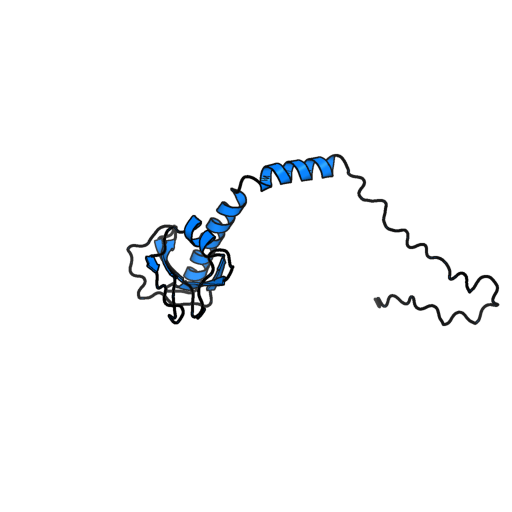876 C C . PHE A 1 107 ? -21.296 -9.832 -12.620 1.00 60.72 107 PHE A C 1
ATOM 878 O O . PHE A 1 107 ? -21.612 -10.957 -12.966 1.00 60.72 107 PHE A O 1
ATOM 885 N N . ASP A 1 108 ? -22.089 -9.052 -11.882 1.00 62.03 108 ASP A N 1
ATOM 886 C CA . ASP A 1 108 ? -23.366 -9.530 -11.327 1.00 62.03 108 ASP A CA 1
ATOM 887 C C . ASP A 1 108 ? -24.414 -9.794 -12.423 1.00 62.03 108 ASP A C 1
ATOM 889 O O . ASP A 1 108 ? -25.059 -10.838 -12.409 1.00 62.03 108 ASP A O 1
ATOM 893 N N . GLU A 1 109 ? -24.526 -8.918 -13.432 1.00 63.47 109 GLU A N 1
ATOM 894 C CA . GLU A 1 109 ? -25.435 -9.150 -14.568 1.00 63.47 109 GLU A CA 1
ATOM 895 C C . GLU A 1 109 ? -24.987 -10.352 -15.419 1.00 63.47 109 GLU A C 1
ATOM 897 O O . GLU A 1 109 ? -25.818 -11.149 -15.852 1.00 63.47 109 GLU A O 1
ATOM 902 N N . ILE A 1 110 ? -23.673 -10.525 -15.613 1.00 67.81 110 ILE A N 1
ATOM 903 C CA . ILE A 1 110 ? -23.113 -11.668 -16.350 1.00 67.81 110 ILE A CA 1
ATOM 904 C C . ILE A 1 110 ? -23.236 -12.966 -15.540 1.00 67.81 110 ILE A C 1
ATOM 906 O O . ILE A 1 110 ? -23.489 -14.019 -16.117 1.00 67.81 110 ILE A O 1
ATOM 910 N N . PHE A 1 111 ? -23.045 -12.932 -14.219 1.00 67.12 111 PHE A N 1
ATOM 911 C CA . PHE A 1 111 ? -23.146 -14.125 -13.376 1.00 67.12 111 PHE A CA 1
ATOM 912 C C . PHE A 1 111 ? -24.586 -14.616 -13.285 1.00 67.12 111 PHE A C 1
ATOM 914 O O . PHE A 1 111 ? -24.792 -15.823 -13.369 1.00 67.12 111 PHE A O 1
ATOM 921 N N . ASP A 1 112 ? -25.560 -13.711 -13.166 1.00 66.88 112 ASP A N 1
ATOM 922 C CA . ASP A 1 112 ? -26.978 -14.074 -13.194 1.00 66.88 112 ASP A CA 1
ATOM 923 C C . ASP A 1 112 ? -27.366 -14.654 -14.569 1.00 66.88 112 ASP A C 1
ATOM 925 O O . ASP A 1 112 ? -28.004 -15.702 -14.619 1.00 66.88 112 ASP A O 1
ATOM 929 N N . GLU A 1 113 ? -26.895 -14.076 -15.686 1.00 68.12 113 GLU A N 1
ATOM 930 C CA . GLU A 1 113 ? -27.137 -14.635 -17.031 1.00 68.12 113 GLU A CA 1
ATOM 931 C C . GLU A 1 113 ? -26.482 -16.020 -17.222 1.00 68.12 113 GLU A C 1
ATOM 933 O O . GLU A 1 113 ? -27.089 -16.925 -17.794 1.00 68.12 113 GLU A O 1
ATOM 938 N N . ILE A 1 114 ? -25.261 -16.223 -16.712 1.00 70.31 114 ILE A N 1
ATOM 939 C CA . ILE A 1 114 ? -24.555 -17.515 -16.779 1.00 70.31 114 ILE A CA 1
ATOM 940 C C . ILE A 1 114 ? -25.214 -18.569 -15.879 1.00 70.31 114 ILE A C 1
ATOM 942 O O . ILE A 1 114 ? -25.284 -19.738 -16.263 1.00 70.31 114 ILE A O 1
ATOM 946 N N . ILE A 1 115 ? -25.662 -18.195 -14.676 1.00 71.75 115 ILE A N 1
ATOM 947 C CA . ILE A 1 115 ? -26.362 -19.111 -13.766 1.00 71.75 115 ILE A CA 1
ATOM 948 C C . ILE A 1 115 ? -27.709 -19.520 -14.368 1.00 71.75 115 ILE A C 1
ATOM 950 O O . ILE A 1 115 ? -28.014 -20.714 -14.366 1.00 71.75 115 ILE A O 1
ATOM 954 N N . ASP A 1 116 ? -28.466 -18.581 -14.940 1.00 64.25 116 ASP A N 1
ATOM 955 C CA . ASP A 1 116 ? -29.746 -18.875 -15.592 1.00 64.25 116 ASP A CA 1
ATOM 956 C C . ASP A 1 116 ? -29.562 -19.820 -16.802 1.00 64.25 116 ASP A C 1
ATOM 958 O O . ASP A 1 116 ? -30.306 -20.794 -16.935 1.00 64.25 116 ASP A O 1
ATOM 962 N N . ASP A 1 117 ? -28.526 -19.634 -17.635 1.00 64.56 117 ASP A N 1
ATOM 963 C CA . ASP A 1 117 ? -28.225 -20.549 -18.757 1.00 64.56 117 ASP A CA 1
ATOM 964 C C . ASP A 1 117 ? -27.770 -21.947 -18.277 1.00 64.56 117 ASP A C 1
ATOM 966 O O . ASP A 1 117 ? -28.079 -22.968 -18.900 1.00 64.56 117 ASP A O 1
ATOM 970 N N . PHE A 1 118 ? -27.085 -22.030 -17.129 1.00 64.94 118 PHE A N 1
ATOM 971 C CA . PHE A 1 118 ? -26.680 -23.304 -16.521 1.00 64.94 118 PHE A CA 1
ATOM 972 C C . PHE A 1 118 ? -27.861 -24.075 -15.903 1.00 64.94 118 PHE A C 1
ATOM 974 O O . PHE A 1 118 ? -27.896 -25.306 -15.968 1.00 64.94 118 PHE A O 1
ATOM 981 N N . GLU A 1 119 ? -28.842 -23.382 -15.320 1.00 63.56 119 GLU A N 1
ATOM 982 C CA . GLU A 1 119 ? -30.056 -24.007 -14.776 1.00 63.56 119 GLU A CA 1
ATOM 983 C C . GLU A 1 119 ? -31.057 -24.412 -15.873 1.00 63.56 119 GLU A C 1
ATOM 985 O O . GLU A 1 119 ? -31.761 -25.417 -15.718 1.00 63.56 119 GLU A O 1
ATOM 990 N N . GLU A 1 120 ? -31.094 -23.695 -17.003 1.00 64.56 120 GLU A N 1
ATOM 99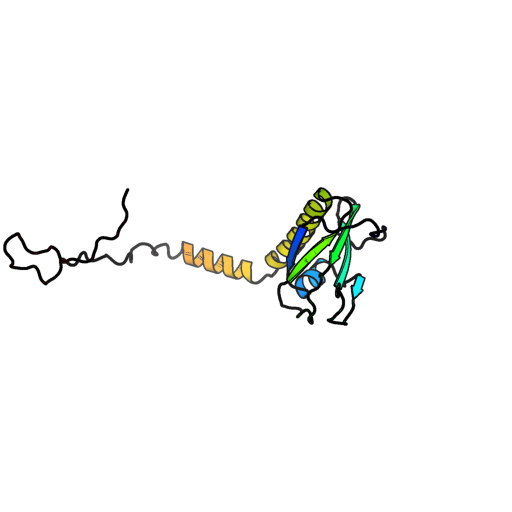1 C CA . GLU A 1 120 ? -31.944 -24.031 -18.154 1.00 64.56 120 GLU A CA 1
ATOM 992 C C . GLU A 1 120 ? -31.362 -25.136 -19.060 1.00 64.56 120 GLU A C 1
ATOM 994 O O . GLU A 1 120 ? -32.134 -25.843 -19.717 1.00 64.56 120 GLU A O 1
ATOM 999 N N . ASN A 1 121 ? -30.042 -25.367 -19.046 1.00 61.47 121 ASN A N 1
ATOM 1000 C CA . ASN A 1 121 ? -29.374 -26.477 -19.742 1.00 61.47 121 ASN A CA 1
ATOM 1001 C C . ASN A 1 121 ? -28.588 -27.391 -18.778 1.00 61.47 121 ASN A C 1
ATOM 1003 O O . ASN A 1 121 ? -27.355 -27.395 -18.780 1.00 61.47 121 ASN A O 1
ATOM 1007 N N . PRO A 1 122 ? -29.265 -28.265 -18.010 1.00 57.28 122 PRO A N 1
ATOM 1008 C CA . PRO A 1 122 ? -28.596 -29.243 -17.147 1.00 57.28 122 PRO A CA 1
ATOM 1009 C C . PRO A 1 122 ? -27.892 -30.380 -17.919 1.00 57.28 122 PRO A C 1
ATOM 1011 O O . PRO A 1 122 ? -27.286 -31.254 -17.300 1.00 57.28 122 PRO A O 1
ATOM 1014 N N . ASP A 1 123 ? -27.974 -30.393 -19.254 1.00 57.19 123 ASP A N 1
ATOM 1015 C CA . ASP A 1 123 ? -27.526 -31.479 -20.141 1.00 57.19 123 ASP A CA 1
ATOM 1016 C C . ASP A 1 123 ? -26.039 -31.379 -20.537 1.00 57.19 123 ASP A C 1
ATOM 1018 O O . ASP A 1 123 ? -25.649 -31.612 -21.676 1.00 57.19 123 ASP A O 1
ATOM 1022 N N . TRP A 1 124 ? -25.180 -31.005 -19.585 1.00 57.84 124 TRP A N 1
ATOM 1023 C CA . TRP A 1 124 ? -23.718 -31.083 -19.745 1.00 57.84 124 TRP A CA 1
ATOM 1024 C C . TRP A 1 124 ? -23.124 -32.378 -19.171 1.00 57.84 124 TRP A C 1
ATOM 1026 O O . TRP A 1 124 ? -21.917 -32.474 -18.957 1.00 57.84 124 TRP A O 1
ATOM 1036 N N . ASN A 1 125 ? -23.963 -33.389 -18.948 1.00 57.94 125 ASN A N 1
ATOM 1037 C CA . ASN A 1 125 ? -23.549 -34.765 -18.709 1.00 57.94 125 ASN A CA 1
ATOM 1038 C C . ASN A 1 125 ? -24.263 -35.642 -19.733 1.00 57.94 125 ASN A C 1
ATOM 1040 O O . ASN A 1 125 ? -25.399 -36.011 -19.475 1.00 57.94 125 ASN A O 1
ATOM 1044 N N . ASP A 1 126 ? -23.607 -35.919 -20.863 1.00 56.91 126 ASP A N 1
ATOM 1045 C CA . ASP A 1 126 ? -23.702 -37.210 -21.575 1.00 56.91 126 ASP A CA 1
ATOM 1046 C C . ASP A 1 126 ? -22.885 -37.266 -22.882 1.00 56.91 126 ASP A C 1
ATOM 1048 O O . ASP A 1 126 ? -22.942 -38.263 -23.590 1.00 56.91 126 ASP A O 1
ATOM 1052 N N . ASP A 1 127 ? -22.019 -36.288 -23.161 1.00 56.66 127 ASP A N 1
ATOM 1053 C CA . ASP A 1 127 ? -20.867 -36.511 -24.044 1.00 56.66 127 ASP A CA 1
ATOM 1054 C C . ASP A 1 127 ? -19.585 -36.651 -23.201 1.00 56.66 127 ASP A C 1
ATOM 1056 O O . ASP A 1 127 ? -18.565 -36.002 -23.448 1.00 56.66 127 ASP A O 1
ATOM 1060 N N . GLU A 1 128 ? -19.607 -37.529 -22.185 1.00 53.25 128 GLU A N 1
ATOM 1061 C CA . GLU A 1 128 ? -18.369 -38.252 -21.879 1.00 53.25 128 GLU A CA 1
ATOM 1062 C C . GLU A 1 128 ? -17.989 -38.895 -23.217 1.00 53.25 128 GLU A C 1
ATOM 1064 O O . GLU A 1 128 ? -18.821 -39.620 -23.770 1.00 53.25 128 GLU A O 1
ATOM 1069 N N . PRO A 1 129 ? -16.828 -38.587 -23.829 1.00 51.56 129 PRO A N 1
ATOM 1070 C CA . PRO A 1 129 ? -16.444 -39.324 -25.011 1.00 51.56 129 PRO A CA 1
ATOM 1071 C C . PRO A 1 129 ? -16.400 -40.763 -24.535 1.00 51.56 129 PRO A C 1
ATOM 1073 O O . PRO A 1 129 ? -15.536 -41.092 -23.718 1.00 51.56 129 PRO A O 1
ATOM 1076 N N . GLU A 1 130 ? -17.360 -41.585 -24.977 1.00 52.56 130 GLU A N 1
ATOM 1077 C CA . GLU A 1 130 ? -17.261 -43.020 -24.823 1.00 52.56 130 GLU A CA 1
ATOM 1078 C C . GLU A 1 130 ? -15.855 -43.310 -25.320 1.00 52.56 130 GLU A C 1
ATOM 1080 O O . GLU A 1 130 ? -15.544 -43.163 -26.510 1.00 52.56 130 GLU A O 1
ATOM 1085 N N . TYR A 1 131 ? -14.964 -43.636 -24.386 1.00 52.41 131 TYR A N 1
ATOM 1086 C CA . TYR A 1 131 ? -13.792 -44.397 -24.711 1.00 52.41 131 TYR A CA 1
ATOM 1087 C C . TYR A 1 131 ? -14.407 -45.678 -25.239 1.00 52.41 1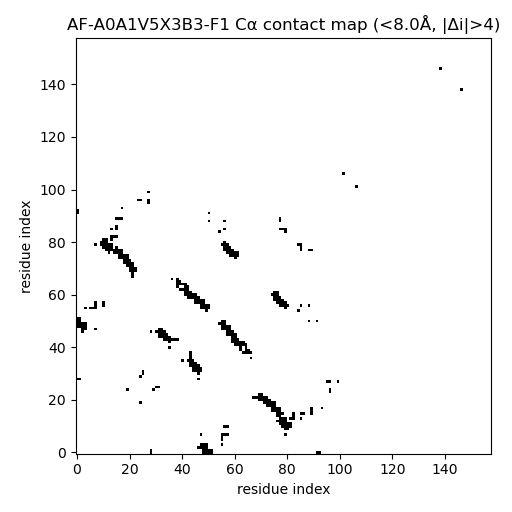31 TYR A C 1
ATOM 1089 O O . TYR A 1 131 ? -14.711 -46.607 -24.496 1.00 52.41 131 TYR A O 1
ATOM 1097 N N . LEU A 1 132 ? -14.683 -45.671 -26.542 1.00 47.28 132 LEU A N 1
ATOM 1098 C CA . LEU A 1 132 ? -14.759 -46.851 -27.345 1.00 47.28 132 LEU A CA 1
ATOM 1099 C C . LEU A 1 132 ? -13.435 -47.521 -27.031 1.00 47.28 132 LEU A C 1
ATOM 1101 O O . LEU A 1 132 ? -12.397 -47.188 -27.614 1.00 47.28 132 LEU A O 1
ATOM 1105 N N . ASP A 1 133 ? -13.492 -48.434 -26.063 1.00 53.75 133 ASP A N 1
ATOM 1106 C CA . ASP A 1 133 ? -12.624 -49.583 -25.932 1.00 53.75 133 ASP A CA 1
ATOM 1107 C C . ASP A 1 133 ? -12.762 -50.310 -27.259 1.00 53.75 133 ASP A C 1
ATOM 1109 O O . ASP A 1 133 ? -13.474 -51.300 -27.406 1.00 53.75 133 ASP A O 1
ATOM 1113 N N . THR A 1 134 ? -12.152 -49.718 -28.279 1.00 49.62 134 THR A N 1
ATOM 1114 C CA . THR A 1 134 ? -12.080 -50.248 -29.613 1.00 49.62 134 THR A CA 1
ATOM 1115 C C . THR A 1 134 ? -11.077 -51.362 -29.411 1.00 49.62 134 THR A C 1
ATOM 1117 O O . THR A 1 134 ? -9.891 -51.072 -29.197 1.00 49.62 134 THR A O 1
ATOM 1120 N N . PRO A 1 135 ? -11.506 -52.636 -29.368 1.00 48.38 135 PRO A N 1
ATOM 1121 C CA . PRO A 1 135 ? -10.547 -53.715 -29.293 1.00 48.38 135 PRO A CA 1
ATOM 1122 C C . PRO A 1 135 ? -9.682 -53.525 -30.524 1.00 48.38 135 PRO A C 1
ATOM 1124 O O . PRO A 1 135 ? -10.222 -53.304 -31.608 1.00 48.38 135 PRO A O 1
ATOM 1127 N N . CYS A 1 136 ? -8.360 -53.519 -30.359 1.00 50.38 136 CYS A N 1
ATOM 1128 C CA . CYS A 1 136 ? -7.478 -53.286 -31.488 1.00 50.38 136 CYS A CA 1
ATOM 1129 C C . CYS A 1 136 ? -7.930 -54.172 -32.665 1.00 50.38 136 CYS A C 1
ATOM 1131 O O . CYS A 1 136 ? -7.923 -55.404 -32.578 1.00 50.38 136 CYS A O 1
ATOM 1133 N N . ASP A 1 137 ? -8.330 -53.549 -33.777 1.00 51.84 137 ASP A N 1
ATOM 1134 C CA . ASP A 1 137 ? -8.789 -54.248 -34.990 1.00 51.84 137 ASP A CA 1
ATOM 1135 C C . ASP A 1 137 ? -7.692 -55.158 -35.590 1.00 51.84 137 ASP A C 1
ATOM 1137 O O . ASP A 1 137 ? -7.884 -55.835 -36.596 1.00 51.84 137 ASP A O 1
ATOM 1141 N N . HIS A 1 138 ? -6.522 -55.212 -34.951 1.00 49.81 138 HIS A N 1
ATOM 1142 C CA . HIS A 1 138 ? -5.409 -56.094 -35.258 1.00 49.81 138 HIS A CA 1
ATOM 1143 C C . HIS A 1 138 ? -5.476 -57.490 -34.620 1.00 49.81 138 HIS A C 1
ATOM 1145 O O . HIS A 1 138 ? -4.638 -58.325 -34.957 1.00 49.81 138 HIS A O 1
ATOM 1151 N N . CYS A 1 139 ? -6.434 -57.784 -33.732 1.00 52.78 139 CYS A N 1
ATOM 1152 C CA . CYS A 1 139 ? -6.511 -59.093 -33.058 1.00 52.78 139 CYS A CA 1
ATOM 1153 C C . CYS A 1 139 ? -7.728 -59.954 -33.431 1.00 52.78 139 CYS A C 1
ATOM 1155 O O . CYS A 1 139 ? -7.879 -61.057 -32.898 1.00 52.78 139 CYS A O 1
ATOM 1157 N N . ALA A 1 140 ? -8.563 -59.526 -34.382 1.00 47.50 140 ALA A N 1
ATOM 1158 C CA . ALA A 1 140 ? -9.661 -60.340 -34.901 1.00 47.50 140 ALA A CA 1
ATOM 1159 C C . ALA A 1 140 ? -9.131 -61.495 -35.781 1.00 47.50 140 ALA A C 1
ATOM 1161 O O . ALA A 1 140 ? -9.163 -61.437 -37.007 1.00 47.50 140 ALA A O 1
ATOM 1162 N N . GLY A 1 141 ? -8.615 -62.556 -35.148 1.00 54.06 141 GLY A N 1
ATOM 1163 C CA . GLY A 1 141 ? -8.252 -63.811 -35.819 1.00 54.06 141 GLY A CA 1
ATOM 1164 C 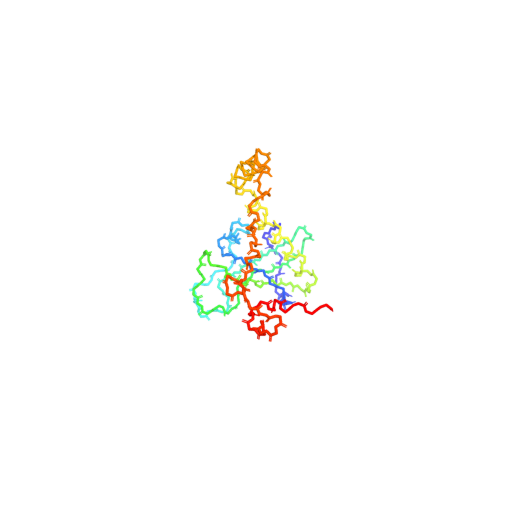C . GLY A 1 141 ? -6.971 -64.511 -35.352 1.00 54.06 141 GLY A C 1
ATOM 1165 O O . GLY A 1 141 ? -6.631 -65.549 -35.920 1.00 54.06 141 GLY A O 1
ATOM 1166 N N . ALA A 1 142 ? -6.255 -64.001 -34.347 1.00 48.53 142 ALA A N 1
ATOM 1167 C CA . ALA A 1 142 ? -5.027 -64.640 -33.868 1.00 48.53 142 ALA A CA 1
ATOM 1168 C C . ALA A 1 142 ? -5.311 -65.686 -32.763 1.00 48.53 142 ALA A C 1
ATOM 1170 O O . ALA A 1 142 ? -6.093 -65.410 -31.850 1.00 48.53 142 ALA A O 1
ATOM 1171 N N . PRO A 1 143 ? -4.689 -66.882 -32.796 1.00 45.59 143 PRO A N 1
ATOM 1172 C CA . PRO A 1 143 ? -4.745 -67.819 -31.680 1.00 45.59 143 PRO A CA 1
ATOM 1173 C C . PRO A 1 143 ? -4.074 -67.211 -30.441 1.00 45.59 143 PRO A C 1
ATOM 1175 O O . PRO A 1 143 ? -3.074 -66.505 -30.539 1.00 45.59 143 PRO A O 1
ATOM 1178 N N . TYR A 1 144 ? -4.668 -67.505 -29.289 1.00 51.38 144 TYR A N 1
ATOM 1179 C CA . TYR A 1 144 ? -4.461 -66.964 -27.942 1.00 51.38 144 TYR A CA 1
ATOM 1180 C C . TYR A 1 144 ? -3.002 -66.965 -27.426 1.00 51.38 144 TYR A C 1
ATOM 1182 O O . TYR A 1 144 ? -2.707 -67.662 -26.461 1.00 51.38 144 TYR A O 1
ATOM 1190 N N . SER A 1 145 ? -2.054 -66.244 -28.035 1.00 53.09 145 SER A N 1
ATOM 1191 C CA . SER A 1 145 ? -0.716 -66.073 -27.435 1.00 53.09 145 SER A CA 1
ATOM 1192 C C . SER A 1 145 ? 0.159 -64.938 -27.997 1.00 53.09 145 SER A C 1
ATOM 1194 O O . SER A 1 145 ? 1.379 -65.051 -27.906 1.00 53.09 145 SER A O 1
ATOM 1196 N N . SER A 1 146 ? -0.369 -63.870 -28.612 1.00 51.56 146 SER A N 1
ATOM 1197 C CA . SER A 1 146 ? 0.522 -62.823 -29.167 1.00 51.56 146 SER A CA 1
ATOM 1198 C C . SER A 1 146 ? 0.003 -61.381 -29.120 1.00 51.56 146 SER A C 1
ATOM 1200 O O . SER A 1 146 ? 0.196 -60.631 -30.076 1.00 51.56 146 SER A O 1
ATOM 1202 N N . CYS A 1 147 ? -0.635 -60.964 -28.028 1.00 50.91 147 CYS A N 1
ATOM 1203 C CA . CYS A 1 147 ? -1.110 -59.584 -27.846 1.00 50.91 147 CYS A CA 1
ATOM 1204 C C . CYS A 1 147 ? -0.292 -58.754 -26.831 1.00 50.91 147 CYS A C 1
ATOM 1206 O O . CYS A 1 147 ? -0.779 -57.743 -26.333 1.00 50.91 147 CYS A O 1
ATOM 1208 N N . ASP A 1 148 ? 0.981 -59.101 -26.598 1.00 50.97 148 ASP A N 1
ATOM 1209 C CA . ASP A 1 148 ? 1.923 -58.379 -25.712 1.00 50.97 148 ASP A CA 1
ATOM 1210 C C . ASP A 1 148 ? 2.405 -57.016 -26.268 1.00 50.97 148 ASP A C 1
ATOM 1212 O O . ASP A 1 148 ? 3.504 -56.545 -25.977 1.00 50.97 148 ASP A O 1
ATOM 1216 N N . SER A 1 149 ? 1.631 -56.361 -27.132 1.00 53.19 149 SER A N 1
ATOM 1217 C CA . SER A 1 149 ? 2.004 -55.076 -27.743 1.00 53.19 149 SER A CA 1
ATOM 1218 C C . SER A 1 149 ? 0.817 -54.123 -27.862 1.00 53.19 149 SER A C 1
ATOM 1220 O O . SER A 1 149 ? 0.682 -53.417 -28.857 1.00 53.19 149 SER A O 1
ATOM 1222 N N . CYS A 1 150 ? -0.045 -54.097 -26.844 1.00 48.72 150 CYS A N 1
ATOM 1223 C CA . CYS A 1 150 ? -1.051 -53.048 -26.686 1.00 48.72 150 CYS A CA 1
ATOM 1224 C C . CYS A 1 150 ? -0.505 -51.985 -25.714 1.00 48.72 150 CYS A C 1
ATOM 1226 O O . CYS A 1 150 ? -0.400 -52.267 -24.520 1.00 48.72 150 CYS A O 1
ATOM 1228 N N . PRO A 1 151 ? -0.127 -50.777 -26.171 1.00 47.06 151 PRO A N 1
ATOM 1229 C CA . PRO A 1 151 ? 0.342 -49.717 -25.293 1.00 47.06 151 PRO A CA 1
ATOM 1230 C C . PRO A 1 151 ? -0.862 -48.957 -24.727 1.00 47.06 151 PRO A C 1
ATOM 1232 O O . PRO A 1 151 ? -1.075 -47.801 -25.056 1.00 47.06 151 PRO A O 1
ATOM 1235 N N . TYR A 1 152 ? -1.655 -49.612 -23.885 1.00 45.78 152 TYR A N 1
ATOM 1236 C CA . TYR A 1 152 ? -2.581 -48.925 -22.984 1.00 45.78 152 TYR A CA 1
ATOM 1237 C C . TYR A 1 152 ? -2.495 -49.581 -21.612 1.00 45.78 152 TYR A C 1
ATOM 1239 O O . TYR A 1 152 ? -3.415 -50.230 -21.132 1.00 45.78 152 TYR A O 1
ATOM 1247 N N . ASN A 1 153 ? -1.324 -49.428 -20.995 1.00 46.28 153 ASN A N 1
ATOM 1248 C CA . ASN A 1 153 ? -1.208 -49.505 -19.550 1.00 46.28 153 ASN A CA 1
ATOM 1249 C C . ASN A 1 153 ? -1.235 -48.058 -19.051 1.00 46.28 153 ASN A C 1
ATOM 1251 O O . ASN A 1 153 ? -0.194 -47.401 -18.976 1.00 46.28 153 ASN A O 1
ATOM 1255 N N . ASN A 1 154 ? -2.434 -47.527 -18.806 1.00 47.62 154 ASN A N 1
ATOM 1256 C CA . ASN A 1 154 ? -2.588 -46.265 -18.093 1.00 47.62 154 ASN A CA 1
ATOM 1257 C C . ASN A 1 154 ? -2.170 -46.542 -16.649 1.00 47.62 154 ASN A C 1
ATOM 1259 O O . ASN A 1 154 ? -2.957 -47.047 -15.855 1.00 47.62 154 ASN A O 1
ATOM 1263 N N . GLY A 1 155 ? -0.885 -46.309 -16.376 1.00 49.59 155 GLY A N 1
ATOM 1264 C CA . GLY A 1 155 ? -0.208 -46.630 -15.126 1.00 49.59 155 GLY A CA 1
ATOM 1265 C C . GLY A 1 155 ? -0.774 -45.887 -13.921 1.00 49.59 155 GLY A C 1
ATOM 1266 O O . GLY A 1 155 ? -0.187 -44.910 -13.462 1.00 49.59 155 GLY A O 1
ATOM 1267 N N . TYR A 1 156 ? -1.867 -46.406 -13.377 1.00 44.56 156 TYR A N 1
ATOM 1268 C CA . TYR A 1 156 ? -2.322 -46.123 -12.026 1.00 44.56 156 TYR A CA 1
ATOM 1269 C C . TYR A 1 156 ? -2.241 -47.418 -11.219 1.00 44.56 156 TYR A C 1
ATOM 1271 O O . TYR A 1 156 ? -3.176 -48.215 -11.187 1.00 44.56 156 TYR A O 1
ATOM 1279 N N . ASP A 1 157 ? -1.080 -47.623 -10.597 1.00 45.94 157 ASP A N 1
ATOM 1280 C CA . ASP A 1 157 ? -0.917 -48.579 -9.505 1.00 45.94 157 ASP A CA 1
ATOM 1281 C C . ASP A 1 157 ? -1.663 -48.034 -8.270 1.00 45.94 157 ASP A C 1
ATOM 1283 O O . ASP A 1 157 ? -1.316 -46.964 -7.759 1.00 45.94 157 ASP A O 1
ATOM 1287 N N . TYR A 1 158 ? -2.680 -48.768 -7.806 1.00 43.50 158 TYR A N 1
ATOM 1288 C CA . TYR A 1 158 ? -3.237 -48.687 -6.447 1.00 43.50 158 TYR A CA 1
ATOM 1289 C 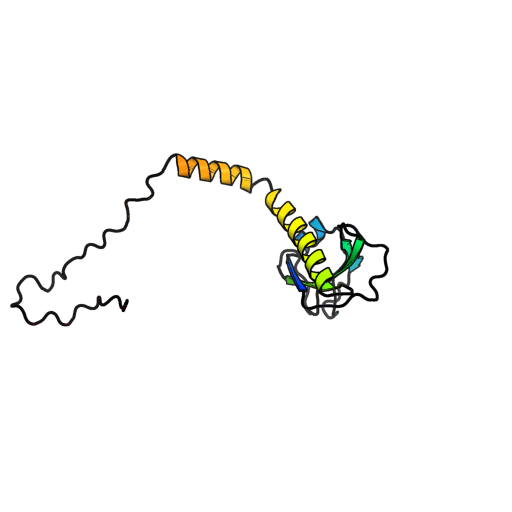C . TYR A 1 158 ? -2.678 -49.826 -5.592 1.00 43.50 158 TYR A C 1
ATOM 1291 O O . TYR A 1 158 ? -2.619 -50.969 -6.105 1.00 43.50 158 TYR A O 1
#

Radi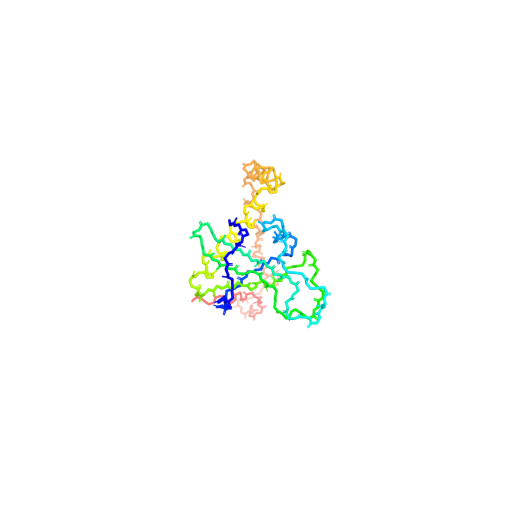us of gyration: 28.32 Å; Cα contacts (8 Å, |Δi|>4): 205; chains: 1; bounding box: 48×80×51 Å

Solvent-accessible surface area (backbone atoms only — not comparable to full-atom values): 9679 Å² total; per-residue (Å²): 110,47,80,45,90,67,83,62,87,69,42,41,77,61,88,42,68,48,78,47,26,53,52,57,48,36,72,67,70,40,80,61,73,44,80,41,91,53,36,84,39,57,53,36,43,29,35,53,29,20,40,87,88,68,50,56,34,36,43,27,45,69,58,76,62,48,81,80,54,49,88,46,74,44,69,31,39,28,22,13,78,43,54,72,54,22,53,53,47,48,49,56,53,49,51,46,50,51,53,54,65,68,65,46,78,63,54,62,64,50,49,52,55,52,49,52,54,48,70,75,51,73,77,85,74,77,81,67,77,75,77,69,80,64,70,64,86,86,57,88,82,66,77,98,82,80,74,95,79,68,95,74,74,81,86,73,89,127